Protein AF-S6AC16-F1 (afdb_monomer_lite)

pLDDT: mean 78.56, std 15.43, range [51.97, 96.06]

Structure (mmCIF, N/CA/C/O backbone):
data_AF-S6AC16-F1
#
_entry.id   AF-S6AC16-F1
#
loop_
_atom_site.group_PDB
_atom_site.id
_atom_site.type_symbol
_atom_site.label_atom_id
_atom_site.label_alt_id
_atom_site.label_comp_id
_atom_site.label_asym_id
_atom_site.label_entity_id
_atom_site.label_seq_id
_atom_site.pdbx_PDB_ins_code
_atom_site.Cartn_x
_atom_site.Cartn_y
_atom_site.Cartn_z
_atom_site.occupancy
_atom_site.B_iso_or_equiv
_atom_site.auth_seq_id
_atom_site.auth_comp_id
_atom_site.auth_asym_id
_atom_site.auth_atom_id
_atom_site.pdbx_PDB_model_num
ATOM 1 N N . MET A 1 1 ? 6.555 14.062 -2.142 1.00 56.59 1 MET A N 1
ATOM 2 C CA . MET A 1 1 ? 7.299 12.813 -1.844 1.00 56.59 1 MET A CA 1
ATOM 3 C C . MET A 1 1 ? 7.723 12.187 -3.167 1.00 56.59 1 MET A C 1
ATOM 5 O O . MET A 1 1 ? 6.909 12.179 -4.081 1.00 56.59 1 MET A O 1
ATOM 9 N N . LYS A 1 2 ? 8.975 11.736 -3.317 1.00 69.12 2 LYS A N 1
ATOM 10 C CA . LYS A 1 2 ? 9.460 11.117 -4.567 1.00 69.12 2 LYS A CA 1
ATOM 11 C C . LYS A 1 2 ? 9.004 9.652 -4.604 1.00 69.12 2 LYS A C 1
ATOM 13 O O . LYS A 1 2 ? 9.191 8.951 -3.614 1.00 69.12 2 LYS A O 1
ATOM 18 N N . ALA A 1 3 ? 8.372 9.216 -5.695 1.00 71.12 3 ALA A N 1
ATOM 19 C CA . ALA A 1 3 ? 7.912 7.834 -5.832 1.00 71.12 3 ALA A CA 1
ATOM 20 C C . ALA A 1 3 ? 9.112 6.861 -5.834 1.00 71.12 3 ALA A C 1
ATOM 22 O O . ALA A 1 3 ? 10.155 7.203 -6.402 1.00 71.12 3 ALA A O 1
ATOM 23 N N . PRO A 1 4 ? 8.995 5.675 -5.211 1.00 77.69 4 PRO A N 1
ATOM 24 C CA . PRO A 1 4 ? 10.038 4.665 -5.261 1.00 77.69 4 PRO A CA 1
ATOM 25 C C . PRO A 1 4 ? 10.225 4.192 -6.704 1.00 77.69 4 PRO A C 1
ATOM 27 O O . PRO A 1 4 ? 9.270 3.806 -7.375 1.00 77.69 4 PRO A O 1
ATOM 30 N N . VAL A 1 5 ? 11.470 4.240 -7.172 1.00 79.19 5 VAL A N 1
ATOM 31 C CA . VAL A 1 5 ? 11.893 3.759 -8.490 1.00 79.19 5 VAL A CA 1
ATOM 32 C C . VAL A 1 5 ? 12.862 2.603 -8.290 1.00 79.19 5 VAL A C 1
ATOM 34 O O . VAL A 1 5 ? 13.689 2.628 -7.379 1.00 79.19 5 VAL A O 1
ATOM 37 N N . SER A 1 6 ? 12.735 1.559 -9.104 1.00 80.69 6 SER A N 1
ATOM 38 C CA . SER A 1 6 ? 13.678 0.443 -9.082 1.00 80.69 6 SER A CA 1
ATOM 39 C C . SER A 1 6 ? 14.870 0.795 -9.962 1.00 80.69 6 SER A C 1
ATOM 41 O O . SER A 1 6 ? 14.704 1.261 -11.086 1.00 80.69 6 SER A O 1
ATOM 43 N N . HIS A 1 7 ? 16.077 0.575 -9.444 1.00 86.44 7 HIS A N 1
ATOM 44 C CA . HIS A 1 7 ? 17.327 0.770 -10.184 1.00 86.44 7 HIS A CA 1
ATOM 45 C C . HIS A 1 7 ? 17.763 -0.498 -10.939 1.00 86.44 7 HIS A C 1
ATOM 47 O O . HIS A 1 7 ? 18.897 -0.579 -11.410 1.00 86.44 7 HIS A O 1
ATOM 53 N N . SER A 1 8 ? 16.888 -1.507 -11.034 1.00 85.56 8 SER A N 1
ATOM 54 C CA . SER A 1 8 ? 17.161 -2.707 -11.823 1.00 85.56 8 SER A CA 1
ATOM 55 C C . SER A 1 8 ? 17.284 -2.364 -13.310 1.00 85.56 8 SER A C 1
ATOM 57 O O . SER A 1 8 ? 16.592 -1.481 -13.823 1.00 85.56 8 SER A O 1
ATOM 59 N N . LYS A 1 9 ? 18.154 -3.092 -14.017 1.00 87.56 9 LYS A N 1
ATOM 60 C CA . LYS A 1 9 ? 18.274 -3.013 -15.483 1.00 87.56 9 LYS A CA 1
ATOM 61 C C . LYS A 1 9 ? 17.108 -3.695 -16.203 1.00 87.56 9 LYS A C 1
ATOM 63 O O . LYS A 1 9 ? 16.946 -3.505 -17.401 1.00 87.56 9 LYS A O 1
ATOM 68 N N . ASP A 1 10 ? 16.321 -4.485 -15.477 1.00 87.81 10 ASP A N 1
ATOM 69 C CA . ASP A 1 10 ? 15.144 -5.161 -16.004 1.00 87.81 10 ASP A CA 1
ATOM 70 C C . ASP A 1 10 ? 13.960 -4.172 -16.121 1.00 87.81 10 ASP A C 1
ATOM 72 O O . ASP A 1 10 ? 13.529 -3.611 -15.104 1.00 87.81 10 ASP A O 1
ATOM 76 N N . PRO A 1 11 ? 13.425 -3.951 -17.338 1.00 83.38 11 PRO A N 1
ATOM 77 C CA . PRO A 1 11 ? 12.340 -3.005 -17.586 1.00 83.38 11 PRO A CA 1
ATOM 78 C C . PRO A 1 11 ? 11.016 -3.386 -16.908 1.00 83.38 11 PRO 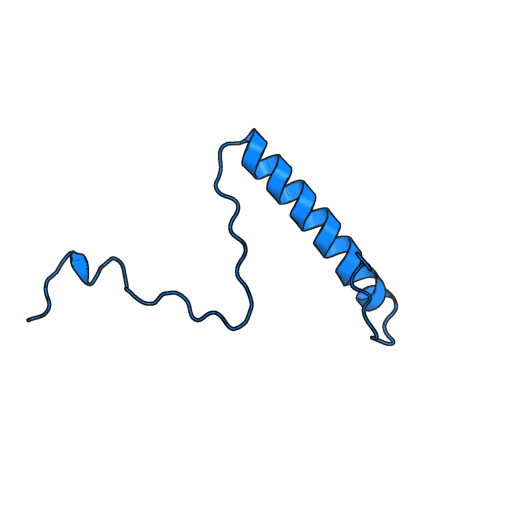A C 1
ATOM 80 O O . PRO A 1 11 ? 10.213 -2.499 -16.613 1.00 83.38 11 PRO A O 1
ATOM 83 N N . GLU A 1 12 ? 10.771 -4.665 -16.622 1.00 86.56 12 GLU A N 1
ATOM 84 C CA . GLU A 1 12 ? 9.593 -5.079 -15.858 1.00 86.56 12 GLU A CA 1
ATOM 85 C C . GLU A 1 12 ? 9.775 -4.755 -14.375 1.00 86.56 12 GLU A C 1
ATOM 87 O O . GLU A 1 12 ? 8.901 -4.139 -13.759 1.00 86.56 12 GLU A O 1
ATOM 92 N N . LEU A 1 13 ? 10.957 -5.031 -13.813 1.00 87.94 13 LEU A N 1
ATOM 93 C CA . LEU A 1 13 ? 11.269 -4.684 -12.421 1.00 87.94 13 LEU A CA 1
ATOM 94 C C . LEU A 1 13 ? 11.283 -3.172 -12.160 1.00 87.94 13 LEU A C 1
ATOM 96 O O . LEU A 1 13 ? 11.108 -2.758 -11.014 1.00 87.94 13 LEU A O 1
ATOM 100 N N . GLN A 1 14 ? 11.450 -2.339 -13.189 1.00 88.38 14 GLN A N 1
ATOM 101 C CA . GLN A 1 14 ? 11.295 -0.883 -13.082 1.00 88.38 14 GLN A CA 1
ATOM 102 C C . GLN A 1 14 ? 9.849 -0.448 -12.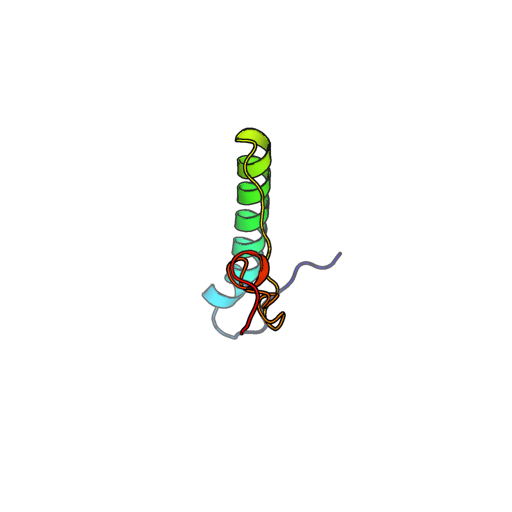825 1.00 88.38 14 GLN A C 1
ATOM 104 O O . GLN A 1 14 ? 9.619 0.532 -12.114 1.00 88.38 14 GLN A O 1
ATOM 109 N N . LYS A 1 15 ? 8.870 -1.192 -13.352 1.00 88.50 15 LYS A N 1
ATOM 110 C CA . LYS A 1 15 ? 7.435 -0.900 -13.200 1.00 88.50 15 LYS A CA 1
ATOM 111 C C . LYS A 1 15 ? 6.861 -1.441 -11.890 1.00 88.50 15 LYS A C 1
ATOM 113 O O . LYS A 1 15 ? 5.857 -0.921 -11.397 1.00 88.50 15 LYS A O 1
ATOM 118 N N . VAL A 1 16 ? 7.505 -2.456 -11.307 1.00 91.19 16 VAL A N 1
ATOM 119 C CA . VAL A 1 16 ? 7.050 -3.140 -10.084 1.00 91.19 16 VAL A CA 1
ATOM 120 C C . VAL A 1 16 ? 6.759 -2.183 -8.918 1.00 91.19 16 VAL A C 1
ATOM 122 O O . VAL A 1 16 ? 5.674 -2.300 -8.346 1.00 91.19 16 VAL A O 1
ATOM 125 N N . PRO A 1 17 ? 7.621 -1.207 -8.559 1.00 89.69 17 PRO A N 1
ATOM 126 C CA . PRO A 1 17 ? 7.340 -0.309 -7.436 1.00 89.69 17 PRO A CA 1
ATOM 127 C C . PRO A 1 17 ? 6.037 0.479 -7.600 1.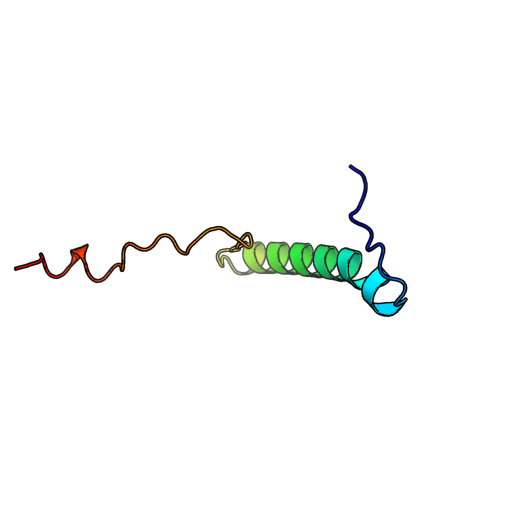00 89.69 17 PRO A C 1
ATOM 129 O O . PRO A 1 17 ? 5.247 0.585 -6.662 1.00 89.69 17 PRO A O 1
ATOM 132 N N . GLN A 1 18 ? 5.771 0.985 -8.806 1.00 89.81 18 GLN A N 1
ATOM 133 C CA . GLN A 1 18 ? 4.551 1.739 -9.082 1.00 89.81 18 GLN A CA 1
ATOM 134 C C . GLN A 1 18 ? 3.314 0.832 -9.069 1.00 89.81 18 GLN A C 1
ATOM 136 O O . GLN A 1 18 ? 2.268 1.225 -8.549 1.00 89.81 18 GLN A O 1
ATOM 141 N N . ALA A 1 19 ? 3.427 -0.385 -9.608 1.00 90.88 19 ALA A N 1
ATOM 142 C CA . ALA A 1 19 ? 2.353 -1.372 -9.564 1.00 90.88 19 ALA A CA 1
ATOM 143 C C . ALA A 1 19 ? 1.999 -1.758 -8.119 1.00 90.88 19 ALA A C 1
ATOM 145 O O . ALA A 1 19 ? 0.820 -1.780 -7.764 1.00 90.88 19 ALA A O 1
ATOM 146 N N . LEU A 1 20 ? 3.006 -1.972 -7.266 1.00 90.25 20 LEU A N 1
ATOM 147 C CA . LEU A 1 20 ? 2.817 -2.288 -5.851 1.00 90.25 20 LEU A CA 1
ATOM 148 C C . LEU A 1 20 ? 2.112 -1.151 -5.100 1.00 90.25 20 LEU A C 1
ATOM 150 O O . LEU A 1 20 ? 1.190 -1.411 -4.329 1.00 90.25 20 LEU A O 1
ATOM 154 N N . MET A 1 21 ? 2.482 0.107 -5.366 1.00 90.75 21 MET A N 1
ATOM 155 C CA . MET A 1 21 ? 1.786 1.264 -4.793 1.00 90.75 21 MET A CA 1
ATOM 156 C C . MET A 1 21 ? 0.303 1.275 -5.171 1.00 90.75 21 MET A C 1
ATOM 158 O O . MET A 1 21 ? -0.552 1.339 -4.288 1.00 90.75 21 MET A O 1
ATOM 162 N N . ARG A 1 22 ? -0.014 1.133 -6.464 1.00 92.50 22 ARG A N 1
ATOM 163 C CA . ARG A 1 22 ? -1.408 1.098 -6.939 1.00 92.50 22 ARG A CA 1
ATOM 164 C C . ARG A 1 22 ? -2.194 -0.061 -6.324 1.00 92.50 22 ARG A C 1
ATOM 166 O O . ARG A 1 22 ? -3.347 0.115 -5.946 1.00 92.50 22 ARG A O 1
ATOM 173 N N . ALA A 1 23 ? -1.582 -1.239 -6.217 1.00 91.94 23 ALA A N 1
ATOM 174 C CA . ALA A 1 23 ? -2.206 -2.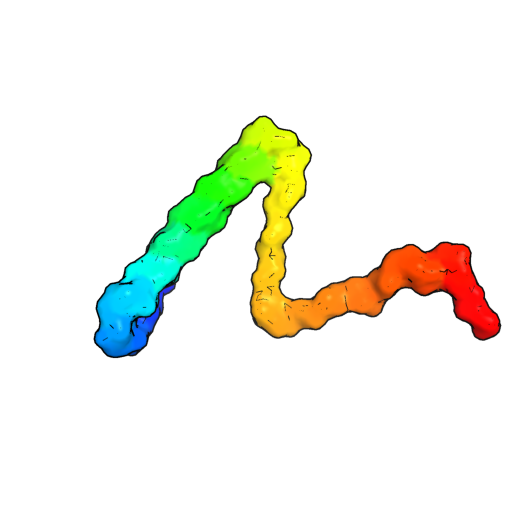402 -5.595 1.00 91.94 23 ALA A CA 1
ATOM 175 C C . ALA A 1 23 ? -2.501 -2.158 -4.107 1.00 91.94 23 ALA A C 1
ATOM 177 O O . ALA A 1 23 ? -3.598 -2.457 -3.643 1.00 91.94 23 ALA A O 1
ATOM 178 N N . SER A 1 24 ? -1.554 -1.561 -3.378 1.00 91.00 24 SER A N 1
ATOM 179 C CA . SER A 1 24 ? -1.721 -1.251 -1.955 1.00 91.00 24 SER A CA 1
ATOM 180 C C . SER A 1 24 ? -2.842 -0.242 -1.691 1.00 91.00 24 SER A C 1
ATOM 182 O O . SER A 1 24 ? -3.610 -0.411 -0.747 1.00 91.00 24 SER A O 1
ATOM 184 N N . GLU A 1 25 ? -2.984 0.766 -2.552 1.00 93.12 25 GLU A N 1
ATOM 185 C CA . GLU A 1 25 ? -4.033 1.779 -2.439 1.00 93.12 25 GLU A CA 1
ATOM 186 C C . GLU A 1 25 ? -5.419 1.177 -2.685 1.00 93.12 25 GLU A C 1
ATOM 188 O O . GLU A 1 25 ? -6.325 1.355 -1.871 1.00 93.12 25 GLU A O 1
ATOM 193 N N . LYS A 1 26 ? -5.560 0.366 -3.741 1.00 94.38 26 LYS A N 1
ATOM 194 C CA . LYS A 1 26 ? -6.801 -0.374 -4.012 1.00 94.38 26 LYS A CA 1
ATOM 195 C C . LYS A 1 26 ? 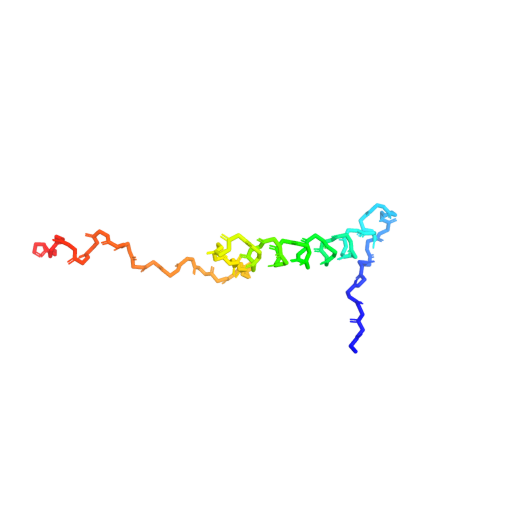-7.164 -1.329 -2.878 1.00 94.38 26 LYS A C 1
ATOM 197 O O . LYS A 1 26 ? -8.328 -1.422 -2.505 1.00 94.38 26 LYS A O 1
ATOM 202 N N . ALA A 1 27 ? -6.179 -2.031 -2.320 1.00 92.94 27 ALA A N 1
ATOM 203 C CA . ALA A 1 27 ? -6.405 -2.942 -1.206 1.00 92.94 27 ALA A CA 1
ATOM 204 C C . ALA A 1 27 ? -6.871 -2.199 0.058 1.00 92.94 27 ALA A C 1
ATOM 206 O O . ALA A 1 27 ? -7.744 -2.703 0.760 1.00 92.94 27 ALA A O 1
ATOM 207 N N . ARG A 1 28 ? -6.362 -0.986 0.319 1.00 92.56 28 ARG A N 1
ATOM 208 C CA . ARG A 1 28 ? -6.861 -0.134 1.407 1.00 92.56 28 ARG A CA 1
ATOM 209 C C . ARG A 1 28 ? -8.307 0.305 1.167 1.00 92.56 28 ARG A C 1
ATOM 211 O O . ARG A 1 28 ? -9.128 0.137 2.058 1.00 92.56 28 ARG A O 1
ATOM 218 N N . GLN A 1 29 ? -8.625 0.803 -0.027 1.00 95.94 29 GLN A N 1
ATOM 219 C CA . GLN A 1 29 ? -9.994 1.208 -0.380 1.00 95.94 29 GLN A CA 1
ATOM 220 C C . GLN A 1 29 ? -10.983 0.043 -0.243 1.00 95.94 29 GLN A C 1
ATOM 222 O O . GLN A 1 29 ? -12.082 0.204 0.281 1.00 95.94 29 GLN A O 1
ATOM 227 N N . LEU A 1 30 ? -10.580 -1.155 -0.674 1.00 95.06 30 LEU A N 1
ATOM 228 C CA . LEU A 1 30 ? -11.379 -2.365 -0.512 1.00 95.06 30 LEU A CA 1
ATOM 229 C C . LEU A 1 30 ? -11.582 -2.718 0.965 1.00 95.06 30 LEU A C 1
ATOM 231 O O . LEU A 1 30 ? -12.690 -3.074 1.361 1.00 95.06 30 LEU A O 1
ATOM 235 N N . ALA A 1 31 ? -10.533 -2.619 1.778 1.00 94.50 31 ALA A N 1
ATOM 236 C CA . ALA A 1 31 ? -10.601 -2.878 3.210 1.00 94.50 31 ALA A CA 1
ATOM 237 C C . ALA A 1 31 ? -11.559 -1.905 3.922 1.00 94.50 31 ALA A C 1
ATOM 239 O O . ALA A 1 31 ? -12.416 -2.339 4.688 1.00 94.50 31 ALA A O 1
ATOM 240 N N . GLU A 1 32 ? -11.499 -0.615 3.579 1.00 94.44 32 GLU A N 1
ATOM 241 C CA . GLU A 1 32 ? -12.425 0.417 4.065 1.00 94.44 32 GLU A CA 1
ATOM 242 C C . GLU A 1 32 ? -13.874 0.114 3.662 1.00 94.44 32 GLU A C 1
ATOM 244 O O . GLU A 1 32 ? -14.771 0.151 4.500 1.00 94.44 32 GLU A O 1
ATOM 249 N N . HIS A 1 33 ? -14.103 -0.255 2.398 1.00 96.06 33 HIS A N 1
ATOM 250 C CA . HIS A 1 33 ? -15.444 -0.541 1.885 1.00 96.06 33 HIS A CA 1
ATOM 251 C C . HIS A 1 33 ? -16.050 -1.832 2.454 1.00 96.06 33 HIS A C 1
ATOM 253 O O . HIS A 1 33 ? -17.266 -1.960 2.566 1.00 96.06 33 HIS A O 1
ATOM 259 N N . THR A 1 34 ? -15.213 -2.812 2.793 1.00 95.06 34 THR A N 1
ATOM 260 C CA . THR A 1 34 ? -15.658 -4.113 3.319 1.00 95.06 34 THR A CA 1
ATOM 261 C C . THR A 1 34 ? -15.650 -4.177 4.843 1.00 95.06 34 THR A C 1
ATOM 263 O O . THR A 1 34 ? -16.072 -5.184 5.406 1.00 95.06 34 THR A O 1
ATOM 266 N N . GLY A 1 35 ? -15.151 -3.136 5.519 1.00 93.12 35 GLY A N 1
ATOM 267 C CA . GLY A 1 35 ? -14.934 -3.151 6.964 1.00 93.12 35 GLY A CA 1
ATOM 268 C C . GLY A 1 35 ? -13.893 -4.186 7.408 1.00 93.12 35 GLY A C 1
ATOM 269 O O . GLY A 1 35 ? -13.919 -4.626 8.556 1.00 93.12 35 GLY A O 1
ATOM 270 N N . THR A 1 36 ? -12.993 -4.609 6.514 1.00 93.12 36 THR A N 1
ATOM 271 C CA . THR A 1 36 ? -11.935 -5.578 6.833 1.00 93.12 36 THR A CA 1
ATOM 272 C C . THR A 1 36 ? -10.639 -4.869 7.244 1.00 93.12 36 THR A C 1
ATOM 274 O O . THR A 1 36 ? -10.357 -3.761 6.787 1.00 93.12 36 THR A O 1
ATOM 277 N N . PRO A 1 37 ? -9.816 -5.465 8.127 1.00 89.81 37 PRO A N 1
ATOM 278 C CA . PRO A 1 37 ? -8.565 -4.847 8.555 1.00 89.81 37 PRO A CA 1
ATOM 279 C C . PRO A 1 37 ? -7.500 -4.877 7.446 1.00 89.81 37 PRO A C 1
ATOM 281 O O . PRO A 1 37 ? -7.166 -5.932 6.907 1.00 89.81 37 PRO A O 1
ATOM 284 N N . PHE A 1 38 ? -6.892 -3.723 7.158 1.00 92.06 38 PHE A N 1
ATOM 285 C CA . PHE A 1 38 ? -5.762 -3.609 6.231 1.00 92.06 38 PHE A CA 1
ATOM 286 C C . PHE A 1 38 ? -4.419 -3.762 6.967 1.00 92.06 38 PHE A C 1
ATOM 288 O O . PHE A 1 38 ? -3.998 -2.868 7.702 1.00 92.06 38 PHE A O 1
ATOM 295 N N . ILE A 1 39 ? -3.723 -4.888 6.766 1.00 87.38 39 ILE A N 1
ATOM 296 C CA . ILE A 1 39 ? -2.469 -5.213 7.470 1.00 87.38 39 ILE A CA 1
ATOM 297 C C . ILE A 1 39 ? -1.261 -5.026 6.542 1.00 87.38 39 ILE A C 1
ATOM 299 O O . ILE A 1 39 ? -1.132 -5.713 5.532 1.00 87.38 39 ILE A O 1
ATOM 303 N N . VAL A 1 40 ? -0.319 -4.159 6.926 1.00 84.19 40 VAL A N 1
ATOM 304 C CA . VAL A 1 40 ? 0.980 -3.996 6.246 1.00 84.19 40 VAL A CA 1
ATOM 305 C C . VAL A 1 40 ? 2.084 -4.609 7.103 1.00 84.19 40 VAL A C 1
ATOM 307 O O . VAL A 1 40 ? 2.334 -4.150 8.216 1.00 84.19 40 VAL A O 1
ATOM 310 N N . ARG A 1 41 ? 2.780 -5.625 6.580 1.00 80.81 41 ARG A N 1
ATOM 311 C CA . ARG A 1 41 ? 3.950 -6.226 7.238 1.00 80.81 41 ARG A CA 1
ATOM 312 C C . ARG A 1 41 ? 5.228 -5.658 6.639 1.00 80.81 41 ARG A C 1
ATOM 314 O O . ARG A 1 41 ? 5.462 -5.791 5.440 1.00 80.81 41 ARG A O 1
ATOM 321 N N . LYS A 1 42 ? 6.059 -5.030 7.468 1.00 78.62 42 LYS A N 1
ATOM 322 C CA . LYS A 1 42 ? 7.389 -4.585 7.044 1.00 78.62 42 LYS A CA 1
ATOM 323 C C . LYS A 1 42 ? 8.350 -5.780 7.070 1.00 78.62 42 LYS A C 1
ATOM 325 O O . LYS A 1 42 ? 8.371 -6.504 8.069 1.00 78.62 42 LYS A O 1
ATOM 330 N N . PRO A 1 43 ? 9.143 -6.004 6.010 1.00 69.50 43 PRO A N 1
ATOM 331 C CA . PRO A 1 43 ? 10.185 -7.020 6.042 1.00 69.50 43 PRO A CA 1
ATOM 332 C C . PRO A 1 43 ? 11.191 -6.673 7.149 1.00 69.50 43 PRO A C 1
ATOM 334 O O . PRO A 1 43 ? 11.608 -5.523 7.272 1.00 69.50 43 PRO A O 1
ATOM 337 N N . GLY A 1 44 ? 11.529 -7.655 7.987 1.00 63.56 44 GLY A N 1
ATOM 338 C CA . GLY A 1 44 ? 12.439 -7.482 9.126 1.00 63.56 44 GLY A CA 1
ATOM 339 C C . GLY A 1 44 ? 11.768 -7.161 10.466 1.00 63.56 44 GLY A C 1
ATOM 340 O O . GLY A 1 44 ? 12.455 -7.126 11.480 1.00 63.56 44 GLY A O 1
ATOM 341 N N . THR A 1 45 ? 10.444 -6.979 10.520 1.00 51.97 45 THR A N 1
ATOM 342 C CA . THR A 1 45 ? 9.720 -7.075 11.794 1.00 51.97 45 THR A CA 1
ATOM 343 C C . THR A 1 45 ? 9.490 -8.562 12.070 1.00 51.97 45 THR A C 1
ATOM 345 O O . THR A 1 45 ? 8.694 -9.168 11.344 1.00 51.97 45 THR A O 1
ATOM 348 N N . PRO A 1 46 ? 10.183 -9.192 13.044 1.00 52.66 46 PRO A N 1
ATOM 349 C CA . PRO A 1 46 ? 9.812 -10.538 13.460 1.00 52.66 46 PRO A CA 1
ATOM 350 C C . PRO A 1 46 ? 8.318 -10.516 13.805 1.00 52.66 46 PRO A C 1
ATOM 352 O O . PRO A 1 46 ? 7.851 -9.506 14.349 1.00 52.66 46 PRO A O 1
ATOM 355 N N . PRO A 1 47 ? 7.538 -11.564 13.466 1.00 57.41 47 PRO A N 1
ATOM 356 C CA . PRO A 1 47 ? 6.181 -11.653 13.986 1.00 57.41 47 PRO A CA 1
ATOM 357 C C . PRO A 1 47 ? 6.287 -11.413 15.489 1.00 57.41 47 PRO A C 1
ATOM 359 O O . PRO A 1 47 ? 7.206 -11.946 16.114 1.00 57.41 47 PRO A O 1
ATOM 362 N N . ALA A 1 48 ? 5.436 -10.545 16.039 1.00 55.94 48 ALA A N 1
ATOM 363 C CA . ALA A 1 48 ? 5.342 -10.362 17.477 1.00 55.94 48 ALA A CA 1
ATOM 364 C C . ALA A 1 48 ? 4.981 -11.731 18.063 1.00 55.94 48 ALA A C 1
ATOM 366 O O . ALA A 1 48 ? 3.818 -12.109 18.137 1.00 55.94 48 ALA A O 1
ATOM 367 N N . SER A 1 49 ? 6.009 -12.521 18.357 1.00 53.38 49 SER A N 1
ATOM 368 C CA . SER A 1 49 ? 5.912 -13.845 18.927 1.00 53.38 49 SER A CA 1
ATOM 369 C C . SER A 1 49 ? 5.576 -13.631 20.385 1.00 53.38 49 SER A C 1
ATOM 371 O O . SER A 1 49 ? 6.442 -13.610 21.254 1.00 53.38 49 SER A O 1
ATOM 373 N N . LYS A 1 50 ? 4.292 -13.434 20.632 1.00 54.25 50 LYS A N 1
ATOM 374 C CA . LYS A 1 50 ? 3.636 -14.074 21.754 1.00 54.25 50 LYS A CA 1
ATOM 375 C C . LYS A 1 50 ? 2.578 -14.931 21.093 1.00 54.25 50 LYS A C 1
ATOM 377 O O . LYS A 1 50 ? 1.643 -14.389 20.505 1.00 54.25 50 LYS A O 1
ATOM 382 N N . ASN A 1 51 ? 2.803 -16.244 21.042 1.00 55.47 51 ASN A N 1
ATOM 383 C CA . ASN A 1 51 ? 1.758 -17.139 20.577 1.00 55.47 51 ASN A CA 1
ATOM 384 C C . ASN A 1 51 ? 0.526 -16.837 21.442 1.00 55.47 51 ASN A C 1
ATOM 386 O O . ASN A 1 51 ? 0.635 -16.918 22.662 1.00 55.47 51 ASN A O 1
ATOM 390 N N . PRO A 1 52 ? -0.644 -16.524 20.865 1.00 56.91 52 PRO A N 1
ATOM 391 C CA . PRO A 1 52 ? -1.860 -16.285 21.647 1.00 56.91 52 PRO A CA 1
ATOM 392 C C . PRO A 1 52 ? -2.322 -17.525 22.443 1.00 56.91 52 PRO A C 1
ATOM 394 O O . PRO A 1 52 ? -3.265 -17.444 23.220 1.00 56.91 52 PRO A O 1
ATOM 397 N N . LEU A 1 53 ? -1.658 -18.673 22.254 1.00 57.66 53 LEU A N 1
ATOM 398 C CA . LEU A 1 53 ? -1.826 -19.901 23.031 1.00 57.66 53 LEU A CA 1
ATOM 399 C C . LEU A 1 53 ? -1.014 -19.935 24.340 1.00 57.66 53 LEU A C 1
ATOM 401 O O . LEU A 1 53 ? -1.391 -20.694 25.228 1.00 57.66 53 LEU A O 1
ATOM 405 N N . ASP A 1 54 ? 0.045 -19.126 24.488 1.00 57.56 54 ASP A N 1
ATOM 406 C CA . ASP A 1 54 ? 0.851 -19.075 25.723 1.00 57.56 54 ASP A CA 1
ATOM 407 C C . ASP A 1 54 ? 0.099 -18.390 26.887 1.00 57.56 54 ASP A C 1
ATOM 409 O O . ASP A 1 54 ? 0.381 -18.671 28.048 1.00 57.56 54 ASP A O 1
ATOM 413 N N . ASP A 1 55 ? -0.873 -17.515 26.597 1.00 56.12 55 ASP A N 1
ATOM 414 C CA . ASP A 1 55 ? -1.701 -16.829 27.607 1.00 56.12 55 ASP A CA 1
ATOM 415 C C . ASP A 1 55 ? -2.870 -17.694 28.131 1.00 56.12 55 ASP A C 1
ATOM 417 O O . ASP A 1 55 ? -3.435 -17.399 29.182 1.00 56.12 55 ASP A O 1
ATOM 421 N N . LEU A 1 56 ? -3.253 -18.762 27.416 1.00 59.09 56 LEU A N 1
ATOM 422 C CA . LEU A 1 56 ? -4.419 -19.596 27.756 1.00 59.09 56 LEU A CA 1
ATOM 423 C C . LEU A 1 56 ? -4.077 -20.803 28.629 1.00 59.09 56 LEU A C 1
ATOM 425 O O . LEU A 1 56 ? -4.898 -21.244 29.431 1.00 59.09 56 LEU A O 1
ATOM 429 N N . PHE A 1 57 ? -2.870 -21.333 28.481 1.00 59.59 57 PHE A N 1
ATOM 430 C CA . PHE A 1 57 ? -2.376 -22.435 29.289 1.00 59.59 57 PHE A CA 1
ATOM 431 C C . PHE A 1 57 ? -1.090 -21.957 29.938 1.00 59.59 57 PHE A C 1
ATOM 433 O O . PHE A 1 57 ? -0.018 -22.048 29.343 1.00 59.59 57 PHE A O 1
ATOM 440 N N . GLY A 1 58 ? -1.231 -21.387 31.140 1.00 54.88 58 GLY A N 1
ATOM 441 C CA . GLY A 1 58 ? -0.099 -20.996 31.969 1.00 54.88 58 GLY A CA 1
ATOM 442 C C . GLY A 1 58 ? 0.955 -22.101 31.955 1.00 54.88 58 GLY A C 1
ATOM 443 O O . GLY A 1 58 ? 0.627 -23.278 32.116 1.00 54.88 58 GLY A O 1
ATOM 444 N N . LYS A 1 59 ? 2.203 -21.716 31.668 1.00 58.00 59 LYS A N 1
ATOM 445 C CA . LYS A 1 59 ? 3.346 -22.634 31.663 1.00 58.00 59 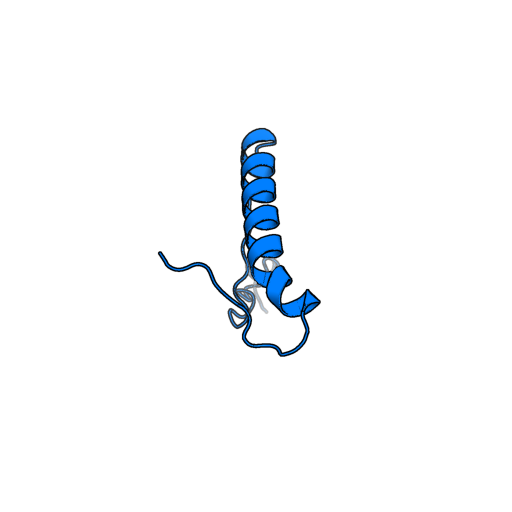LYS A CA 1
ATOM 446 C C . LYS A 1 59 ? 3.390 -23.458 32.963 1.00 58.00 59 LYS A C 1
ATOM 448 O O . LYS A 1 59 ? 2.969 -22.931 33.994 1.00 58.00 59 LYS A O 1
ATOM 453 N N . PRO A 1 60 ? 3.898 -24.705 32.909 1.00 61.69 60 PRO A N 1
ATOM 454 C CA . PRO A 1 60 ? 4.112 -25.509 34.109 1.00 61.69 60 PRO A CA 1
ATOM 455 C C . PRO A 1 60 ? 5.032 -24.807 35.113 1.00 61.69 60 PRO A C 1
ATOM 457 O O . PRO A 1 60 ? 5.931 -24.051 34.667 1.00 61.69 60 PRO A O 1
#

Secondary structure (DSSP, 8-state):
-PPP----S-HHHHHHHHHHHHHHHHHHHHHHHHT-----PPTT-------TTTTTS---

Sequence (60 aa):
MKAPVSHSKDPELQKVPQALMRASEKARQLAEHTGTPFIVRKPGTPPASKNPLDDLFGKP

Foldseek 3Di:
DDQDADPDPDPVNRCVSVVVVVVLVVQVVVCVVVVHDRDDDDPPPDPPPPPPVCVVDPDD

Organism: Sulfuricella denitrificans (strain DSM 22764 / NBRC 105220 / skB26) (NCBI:txid1163617)

Radius of gyration: 18.31 Å; chains: 1; bounding box: 34×38×52 Å